Protein AF-A0A5B6UBL6-F1 (afdb_monomer_lite)

Organism: NCBI:txid47621

Structure (mmCIF, N/CA/C/O backbone):
data_AF-A0A5B6UBL6-F1
#
_entry.id   AF-A0A5B6UBL6-F1
#
loop_
_atom_site.group_PDB
_atom_site.id
_atom_site.type_symbol
_atom_site.label_atom_id
_atom_site.label_alt_id
_atom_site.label_comp_id
_atom_site.label_asym_id
_atom_site.label_entity_id
_atom_site.label_seq_id
_atom_site.pdbx_PDB_ins_code
_atom_site.Cartn_x
_atom_site.Cartn_y
_atom_site.Cartn_z
_atom_site.occupancy
_atom_site.B_iso_or_equiv
_atom_site.auth_seq_id
_atom_site.auth_comp_id
_atom_site.auth_asym_id
_atom_site.auth_atom_id
_atom_site.pdbx_PDB_model_num
ATOM 1 N N . MET A 1 1 ? 12.936 1.528 -22.543 1.00 47.59 1 MET A N 1
ATOM 2 C CA . MET A 1 1 ? 14.264 1.727 -21.915 1.00 47.59 1 MET A CA 1
ATOM 3 C C . MET A 1 1 ? 14.901 0.364 -21.717 1.00 47.59 1 MET A C 1
ATOM 5 O O . MET A 1 1 ? 14.266 -0.501 -21.127 1.00 47.59 1 MET A O 1
ATOM 9 N N . THR A 1 2 ? 16.081 0.132 -22.286 1.00 49.78 2 THR A N 1
ATOM 10 C CA . THR A 1 2 ? 16.778 -1.163 -22.231 1.00 49.78 2 THR A CA 1
ATOM 11 C C . THR A 1 2 ? 17.436 -1.377 -20.861 1.00 49.78 2 THR A C 1
ATOM 13 O O . THR A 1 2 ? 17.669 -0.434 -20.105 1.00 49.78 2 THR A O 1
ATOM 16 N N . SER A 1 3 ? 17.752 -2.627 -20.512 1.00 62.19 3 SER A N 1
ATOM 17 C CA . SER A 1 3 ? 18.414 -2.990 -19.244 1.00 62.19 3 SER A CA 1
ATOM 18 C C . SER A 1 3 ? 19.810 -2.366 -19.069 1.00 62.19 3 SER A C 1
ATOM 20 O O . SER A 1 3 ? 20.311 -2.288 -17.950 1.00 62.19 3 SER A O 1
ATOM 22 N N . ALA A 1 4 ? 20.426 -1.888 -20.155 1.00 63.72 4 ALA A N 1
ATOM 23 C CA . ALA A 1 4 ? 21.747 -1.265 -20.155 1.00 63.72 4 ALA A CA 1
ATOM 24 C C . ALA A 1 4 ? 21.755 0.140 -19.528 1.00 63.72 4 ALA A C 1
ATOM 26 O O . ALA A 1 4 ? 22.677 0.469 -18.787 1.00 63.72 4 ALA A O 1
ATOM 27 N N . SER A 1 5 ? 20.709 0.944 -19.751 1.00 67.81 5 SER A N 1
ATOM 28 C CA . SER A 1 5 ? 20.644 2.329 -19.253 1.00 67.81 5 SER A CA 1
ATOM 29 C C . SER A 1 5 ? 20.582 2.435 -17.724 1.00 67.81 5 SER A C 1
ATOM 31 O O . SER A 1 5 ? 21.079 3.403 -17.162 1.00 67.81 5 SER A O 1
ATOM 33 N N . TRP A 1 6 ? 20.047 1.423 -17.031 1.00 74.44 6 TRP A N 1
ATOM 34 C CA . TRP A 1 6 ? 19.957 1.415 -15.564 1.00 74.44 6 TRP A CA 1
ATOM 35 C C . TRP A 1 6 ? 21.311 1.247 -14.871 1.00 74.44 6 TRP A C 1
ATOM 37 O O . TRP A 1 6 ? 21.473 1.681 -13.737 1.00 74.44 6 TRP A O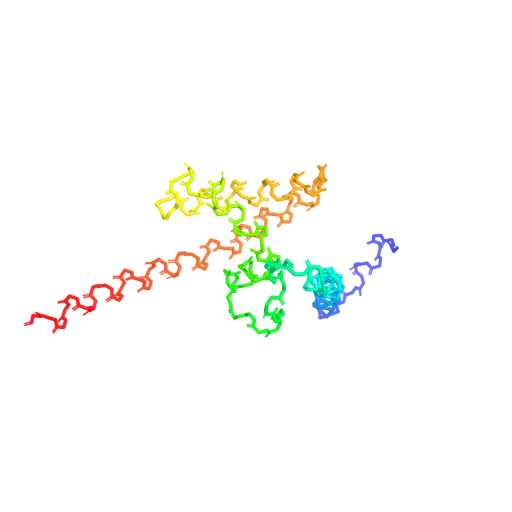 1
ATOM 47 N N . LYS A 1 7 ? 22.291 0.637 -15.550 1.00 77.69 7 LYS A N 1
ATOM 48 C CA . LYS A 1 7 ? 23.631 0.391 -14.994 1.00 77.69 7 LYS A CA 1
ATOM 49 C C . LYS A 1 7 ? 24.529 1.632 -15.004 1.00 77.69 7 LYS A C 1
ATOM 51 O O . LYS A 1 7 ? 25.567 1.616 -14.357 1.00 77.69 7 LYS A O 1
ATOM 56 N N . MET A 1 8 ? 24.148 2.673 -15.746 1.00 84.38 8 MET A N 1
ATOM 57 C CA . MET A 1 8 ? 24.911 3.923 -15.870 1.00 84.38 8 MET A CA 1
ATOM 58 C C . MET A 1 8 ? 24.423 5.023 -14.919 1.00 84.38 8 MET A C 1
ATOM 60 O O . MET A 1 8 ? 25.048 6.076 -14.844 1.00 84.38 8 MET A O 1
ATOM 64 N N . LEU A 1 9 ? 23.307 4.802 -14.221 1.00 88.00 9 LEU A N 1
ATOM 65 C CA . LEU A 1 9 ? 22.725 5.781 -13.307 1.00 88.00 9 LEU A CA 1
ATOM 66 C C . LEU A 1 9 ? 23.469 5.779 -11.971 1.00 88.00 9 LEU A C 1
ATOM 68 O O . LEU A 1 9 ? 23.779 4.716 -11.427 1.00 88.00 9 LEU A O 1
ATOM 72 N N . SER A 1 10 ? 23.712 6.968 -11.417 1.00 91.38 10 SER A N 1
ATOM 73 C CA . SER A 1 10 ? 24.236 7.078 -10.058 1.00 91.38 10 SER A CA 1
ATOM 74 C C . SER A 1 10 ? 23.163 6.665 -9.036 1.00 91.38 10 SER A C 1
ATOM 76 O O . SER A 1 10 ? 21.962 6.754 -9.318 1.00 91.38 10 SER A O 1
ATOM 78 N N . PRO A 1 11 ? 23.548 6.253 -7.813 1.00 91.56 11 PRO A N 1
ATOM 79 C CA . PRO A 1 11 ? 22.578 5.960 -6.757 1.00 91.56 11 PRO A CA 1
ATOM 80 C C . PRO A 1 11 ? 21.611 7.120 -6.463 1.00 91.56 11 PRO A C 1
ATOM 82 O O . PRO A 1 11 ? 20.443 6.881 -6.156 1.00 91.56 11 PRO A O 1
ATOM 85 N N . MET A 1 12 ? 22.067 8.373 -6.596 1.00 92.50 12 MET A N 1
ATOM 86 C CA . MET A 1 12 ? 21.214 9.557 -6.430 1.00 92.50 12 MET A CA 1
ATOM 87 C C . MET A 1 12 ? 20.178 9.682 -7.547 1.00 92.50 12 MET A C 1
ATOM 89 O O . MET A 1 12 ? 19.018 9.967 -7.258 1.00 92.50 12 MET A O 1
ATOM 93 N N . ASP A 1 13 ? 20.552 9.406 -8.798 1.00 92.25 13 ASP A N 1
ATOM 94 C CA . ASP A 1 13 ? 19.608 9.450 -9.921 1.00 92.25 13 ASP A CA 1
ATOM 95 C C . ASP A 1 13 ? 18.497 8.416 -9.738 1.00 92.25 13 ASP A C 1
ATOM 97 O O . ASP A 1 13 ? 17.318 8.715 -9.923 1.00 92.25 13 ASP A O 1
ATOM 101 N N . ILE A 1 14 ? 18.860 7.205 -9.304 1.00 90.69 14 ILE A N 1
ATOM 102 C CA . ILE A 1 14 ? 17.901 6.130 -9.020 1.00 90.69 14 ILE A CA 1
ATOM 103 C C . ILE A 1 14 ? 16.929 6.558 -7.914 1.00 90.69 14 ILE A C 1
ATOM 105 O O . ILE A 1 14 ? 15.721 6.344 -8.043 1.00 90.69 14 ILE A O 1
ATOM 109 N N . PHE A 1 15 ? 17.432 7.195 -6.854 1.00 91.88 15 PHE A N 1
ATOM 110 C CA . PHE A 1 15 ? 16.597 7.715 -5.773 1.00 91.88 15 PHE A CA 1
ATOM 111 C C . PHE A 1 15 ? 15.624 8.795 -6.265 1.00 91.88 15 PHE A C 1
ATOM 113 O O . PHE A 1 15 ? 14.426 8.700 -6.001 1.00 91.88 15 PHE A O 1
ATOM 120 N N . ILE A 1 16 ? 16.113 9.786 -7.017 1.00 94.06 16 ILE A N 1
ATOM 121 C CA . ILE A 1 16 ? 15.293 10.884 -7.550 1.00 94.06 16 ILE A CA 1
ATOM 122 C C . ILE A 1 16 ? 14.212 10.342 -8.489 1.00 94.06 16 ILE A C 1
ATOM 124 O O . ILE A 1 16 ? 13.050 10.732 -8.379 1.00 94.06 16 ILE A O 1
ATOM 128 N N . ILE A 1 17 ? 14.565 9.406 -9.374 1.00 93.12 17 ILE A N 1
ATOM 129 C CA . ILE A 1 17 ? 13.613 8.765 -10.285 1.00 93.12 17 ILE A CA 1
ATOM 130 C C . ILE A 1 17 ? 12.563 7.986 -9.489 1.00 93.12 17 ILE A C 1
ATOM 132 O O . ILE A 1 17 ? 11.370 8.161 -9.728 1.00 93.12 17 ILE A O 1
ATOM 136 N N . GLY A 1 18 ? 12.976 7.163 -8.521 1.00 92.00 18 GLY A N 1
ATOM 137 C CA . GLY A 1 18 ? 12.052 6.394 -7.684 1.00 92.00 18 GLY A CA 1
ATOM 138 C C . GLY A 1 18 ? 11.084 7.291 -6.908 1.00 92.00 18 GLY A C 1
ATOM 139 O O . GLY A 1 18 ? 9.873 7.055 -6.905 1.00 92.00 18 GLY A O 1
ATOM 140 N N . TYR A 1 19 ? 11.599 8.372 -6.322 1.00 93.38 19 TYR A N 1
ATOM 141 C CA . TYR A 1 19 ? 10.797 9.377 -5.632 1.00 93.38 19 TYR A CA 1
ATOM 142 C C . TYR A 1 19 ? 9.837 10.116 -6.582 1.00 93.38 19 TYR A C 1
ATOM 144 O O . TYR A 1 19 ? 8.668 10.338 -6.258 1.00 93.38 19 TYR A O 1
ATOM 152 N N . GLY A 1 20 ? 10.285 10.454 -7.791 1.00 95.69 20 GLY A N 1
ATOM 153 C CA . GLY A 1 20 ? 9.435 11.047 -8.821 1.00 95.69 20 GLY A CA 1
ATOM 154 C C . GLY A 1 20 ? 8.298 10.113 -9.241 1.00 95.69 20 GLY A C 1
ATOM 155 O O . GLY A 1 20 ? 7.145 10.540 -9.317 1.00 95.69 20 GLY A O 1
ATOM 156 N N . VAL A 1 21 ? 8.593 8.824 -9.438 1.00 94.88 21 VAL A N 1
ATOM 157 C CA . VAL A 1 21 ? 7.599 7.811 -9.818 1.00 94.88 21 VAL A CA 1
ATOM 158 C C . VAL A 1 21 ? 6.518 7.667 -8.749 1.00 94.88 21 VAL A C 1
ATOM 160 O O . VAL A 1 21 ? 5.337 7.681 -9.097 1.00 94.88 21 VAL A O 1
ATOM 163 N N . ILE A 1 22 ? 6.871 7.592 -7.459 1.00 93.38 22 ILE A N 1
ATOM 164 C CA . ILE A 1 22 ? 5.857 7.445 -6.402 1.00 93.38 22 ILE A CA 1
ATOM 165 C C . ILE A 1 22 ? 4.956 8.685 -6.289 1.00 93.38 22 ILE A C 1
ATOM 167 O O . ILE A 1 22 ? 3.740 8.544 -6.153 1.00 93.38 22 ILE A O 1
ATOM 171 N N . ASN A 1 23 ? 5.514 9.895 -6.426 1.00 94.94 23 ASN A N 1
ATOM 172 C CA . ASN A 1 23 ? 4.736 11.139 -6.418 1.00 94.94 23 ASN A CA 1
ATOM 173 C C . ASN A 1 23 ? 3.815 11.236 -7.641 1.00 94.94 23 ASN A C 1
ATOM 175 O O . ASN A 1 23 ? 2.647 11.608 -7.514 1.00 94.94 23 ASN A O 1
ATOM 179 N N . PHE A 1 24 ? 4.311 10.853 -8.818 1.00 95.94 24 PHE A N 1
ATOM 180 C CA . PHE A 1 24 ? 3.511 10.818 -10.037 1.00 95.94 24 PHE A CA 1
ATOM 181 C C . PHE A 1 24 ? 2.360 9.808 -9.934 1.00 95.94 24 PHE A C 1
ATOM 183 O O . PHE A 1 24 ? 1.218 10.133 -10.262 1.00 95.94 24 PHE A O 1
ATOM 190 N N . MET A 1 25 ? 2.634 8.601 -9.429 1.00 95.12 25 MET A N 1
ATOM 191 C CA . MET A 1 25 ? 1.607 7.584 -9.185 1.00 95.12 25 MET A CA 1
ATOM 192 C C . MET A 1 25 ? 0.554 8.076 -8.193 1.00 95.12 25 MET A C 1
ATOM 194 O O . MET A 1 25 ? -0.641 7.920 -8.447 1.00 95.12 25 MET A O 1
ATOM 198 N N . TRP A 1 26 ? 0.983 8.709 -7.097 1.00 95.12 26 TRP A N 1
ATOM 199 C CA . TRP A 1 26 ? 0.077 9.295 -6.114 1.00 95.12 26 TRP A CA 1
ATOM 200 C C . TRP A 1 26 ? -0.843 10.333 -6.758 1.00 95.12 26 TRP A C 1
ATOM 202 O O . TRP A 1 26 ? -2.060 10.226 -6.623 1.00 95.12 26 TRP A O 1
ATOM 212 N N . LEU A 1 27 ? -0.285 11.289 -7.509 1.00 95.62 27 LEU A N 1
ATOM 213 C CA . LEU A 1 27 ? -1.055 12.353 -8.153 1.00 95.62 27 LEU A CA 1
ATOM 214 C C . LEU A 1 27 ? -2.054 11.788 -9.167 1.00 95.62 27 LEU A C 1
ATOM 216 O O . LEU A 1 27 ? -3.221 12.183 -9.175 1.00 95.62 27 LEU A O 1
ATOM 220 N N . LYS A 1 28 ? -1.617 10.824 -9.986 1.00 95.56 28 LYS A N 1
ATOM 221 C CA . LYS A 1 28 ? -2.477 10.131 -10.950 1.00 95.56 28 LYS A CA 1
ATOM 222 C C . LYS A 1 28 ? -3.689 9.516 -10.253 1.00 95.56 28 LYS A C 1
ATOM 224 O O . LYS A 1 28 ? -4.821 9.766 -10.659 1.00 95.56 28 LYS A O 1
ATOM 229 N N . PHE A 1 29 ? -3.470 8.732 -9.199 1.00 95.06 29 PHE A N 1
ATOM 230 C CA . PHE A 1 29 ? -4.568 8.097 -8.474 1.00 95.06 29 PHE A CA 1
ATOM 231 C C . PHE A 1 29 ? -5.430 9.112 -7.729 1.00 95.06 29 PHE A C 1
ATOM 233 O O . PHE A 1 29 ? -6.650 9.018 -7.784 1.00 95.06 29 PHE A O 1
ATOM 240 N N . PHE A 1 30 ? -4.826 10.103 -7.080 1.00 95.19 30 PHE A N 1
ATOM 241 C CA . PHE A 1 30 ? -5.539 11.164 -6.377 1.00 95.19 30 PHE A CA 1
ATOM 242 C C . PHE A 1 30 ? -6.550 11.874 -7.282 1.00 95.19 30 PHE A C 1
ATOM 244 O O . PHE A 1 30 ? -7.713 12.017 -6.908 1.00 95.19 30 PHE A O 1
ATOM 251 N N . LEU A 1 31 ? -6.136 12.264 -8.492 1.00 95.81 31 LEU A N 1
ATOM 252 C CA . LEU A 1 31 ? -7.018 12.926 -9.453 1.00 95.81 31 LEU A CA 1
ATOM 253 C C . LEU A 1 31 ? -8.160 12.010 -9.899 1.00 95.81 31 LEU A C 1
ATOM 255 O O . LEU A 1 31 ? -9.320 12.416 -9.854 1.00 95.81 31 LEU A O 1
ATOM 259 N N . ILE A 1 32 ? -7.842 10.766 -10.270 1.00 95.94 32 ILE A N 1
ATOM 260 C CA . ILE A 1 32 ? -8.837 9.780 -10.710 1.00 95.94 32 ILE A CA 1
ATOM 261 C C . ILE A 1 32 ? -9.877 9.536 -9.607 1.00 95.94 32 ILE A C 1
ATOM 263 O O . ILE A 1 32 ? -11.080 9.618 -9.853 1.00 95.94 32 ILE A O 1
ATOM 267 N N . TRP A 1 33 ? -9.436 9.279 -8.375 1.00 95.06 33 TRP A N 1
ATOM 268 C CA . TRP A 1 33 ? -10.341 8.971 -7.270 1.00 95.06 33 TRP A CA 1
ATOM 269 C C . TRP A 1 33 ? -11.208 10.158 -6.863 1.00 95.06 33 TRP A C 1
ATOM 271 O O . TRP A 1 33 ? -12.398 9.973 -6.613 1.00 95.06 33 TRP A O 1
ATOM 281 N N . ARG A 1 34 ? -10.654 11.376 -6.826 1.00 95.12 34 ARG A N 1
ATOM 282 C CA . ARG A 1 34 ? -11.438 12.571 -6.480 1.00 95.12 34 ARG A CA 1
ATOM 283 C C . ARG A 1 34 ? -12.434 12.942 -7.565 1.00 95.12 34 ARG A C 1
ATOM 285 O O . ARG A 1 34 ? -13.522 13.395 -7.226 1.00 95.12 34 ARG A O 1
ATOM 292 N N . PHE A 1 35 ? -12.110 12.690 -8.831 1.00 96.25 35 PHE A N 1
ATOM 293 C CA . PHE A 1 35 ? -13.062 12.845 -9.926 1.00 96.25 35 PHE A CA 1
ATOM 294 C C . PHE A 1 35 ? -14.285 11.935 -9.734 1.00 96.25 35 PHE A C 1
ATOM 296 O O . PHE A 1 35 ? -15.414 12.418 -9.688 1.00 96.25 35 PHE A O 1
ATOM 303 N N . PHE A 1 36 ? -14.081 10.634 -9.510 1.00 95.62 36 PHE A N 1
ATOM 304 C CA . PHE A 1 36 ? -15.201 9.715 -9.278 1.00 95.62 36 PHE A CA 1
ATOM 305 C C . PHE A 1 36 ? -15.940 9.984 -7.965 1.00 95.62 36 PHE A C 1
ATOM 307 O O . PHE A 1 36 ? -17.166 9.881 -7.915 1.00 95.62 36 PHE A O 1
ATOM 314 N N . ARG A 1 37 ? -15.224 10.389 -6.910 1.00 95.12 37 ARG A N 1
ATOM 315 C CA . ARG A 1 37 ? -15.844 10.847 -5.663 1.00 95.12 37 ARG A CA 1
ATOM 316 C C . ARG A 1 37 ? -16.761 12.040 -5.919 1.00 95.12 37 ARG A C 1
ATOM 318 O O . ARG A 1 37 ? -17.871 12.057 -5.404 1.00 95.12 37 ARG A O 1
ATOM 325 N N . PHE A 1 38 ? -16.319 13.018 -6.703 1.00 96.38 38 PHE A N 1
ATOM 326 C CA . PHE A 1 38 ? -17.126 14.182 -7.052 1.00 96.38 38 PHE A CA 1
ATOM 327 C C . PHE A 1 38 ? -18.418 13.774 -7.774 1.00 96.38 38 PHE A C 1
ATOM 329 O O . PHE A 1 38 ? -19.496 14.192 -7.359 1.00 96.38 38 PHE A O 1
ATOM 336 N N . CYS A 1 39 ? -18.339 12.876 -8.761 1.00 97.00 39 CYS A N 1
ATOM 337 C CA . CYS A 1 39 ? -19.529 12.319 -9.415 1.00 97.00 39 CYS A CA 1
ATOM 338 C C . CYS A 1 39 ? -20.467 11.601 -8.426 1.00 97.00 39 CYS A C 1
ATOM 340 O O . CYS A 1 39 ? -21.680 11.783 -8.488 1.00 97.00 39 CYS A O 1
ATOM 342 N N . SER A 1 40 ? -19.917 10.827 -7.484 1.00 97.06 40 SER A N 1
ATOM 343 C CA . SER A 1 40 ? -20.689 10.153 -6.428 1.00 97.06 40 SER A CA 1
ATOM 344 C C . SER A 1 40 ? -21.427 11.149 -5.530 1.00 97.06 40 SER A C 1
ATOM 346 O O . SER A 1 40 ? -22.595 10.943 -5.213 1.00 97.06 40 SER A O 1
ATOM 348 N N . LEU A 1 41 ? -20.768 12.249 -5.155 1.00 96.62 41 LEU A N 1
ATOM 349 C CA . LEU A 1 41 ? -21.365 13.294 -4.322 1.00 96.62 41 LEU A CA 1
ATOM 350 C C . LEU A 1 41 ? -22.478 14.051 -5.056 1.00 96.62 41 LEU A C 1
ATOM 352 O O . LEU A 1 41 ? -23.492 14.358 -4.438 1.00 96.62 41 LEU A O 1
ATOM 356 N N . ILE A 1 42 ? -22.342 14.291 -6.368 1.00 97.44 42 ILE A N 1
ATOM 357 C CA . ILE A 1 42 ? -23.433 14.841 -7.195 1.00 97.44 42 ILE A CA 1
ATOM 358 C C . ILE A 1 42 ? -24.655 13.915 -7.170 1.00 97.44 42 ILE A C 1
ATOM 360 O O . ILE A 1 42 ? -25.786 14.386 -7.101 1.00 97.44 42 ILE A O 1
ATOM 364 N N . ALA A 1 43 ? -24.435 12.600 -7.183 1.00 96.94 43 ALA A N 1
ATOM 365 C CA . ALA A 1 43 ? -25.496 11.602 -7.080 1.00 96.94 43 ALA A CA 1
ATOM 366 C C . ALA A 1 43 ? -26.051 11.422 -5.648 1.00 96.94 43 ALA A C 1
ATOM 368 O O . ALA A 1 43 ? -26.889 10.550 -5.430 1.00 96.94 43 ALA A O 1
ATOM 369 N N . GLY A 1 44 ? -25.585 12.203 -4.664 1.00 96.56 44 GLY A N 1
ATOM 370 C CA . GLY A 1 44 ? -26.006 12.098 -3.262 1.00 96.56 44 GLY A CA 1
ATOM 371 C C . GLY A 1 44 ? -25.421 10.897 -2.508 1.00 96.56 44 GLY A C 1
ATOM 372 O O . GLY A 1 44 ? -25.888 10.573 -1.420 1.00 96.56 44 GLY A O 1
ATOM 373 N N . ILE A 1 45 ? -24.408 10.225 -3.065 1.00 96.50 45 ILE A N 1
ATOM 374 C CA . ILE A 1 45 ? -23.757 9.059 -2.458 1.00 96.50 45 ILE A CA 1
ATOM 375 C C . ILE A 1 45 ? -22.413 9.482 -1.863 1.00 96.50 45 ILE A C 1
ATOM 377 O O . ILE A 1 45 ? -21.485 9.881 -2.574 1.00 96.50 45 ILE A O 1
ATOM 381 N N . GLU A 1 46 ? -22.262 9.322 -0.550 1.00 94.00 46 GLU A N 1
ATOM 382 C CA . GLU A 1 46 ? -21.002 9.581 0.145 1.00 94.00 46 GLU A CA 1
ATOM 383 C C . GLU A 1 46 ? -20.031 8.399 0.016 1.00 94.00 46 GLU A C 1
ATOM 385 O O . GLU A 1 46 ? -19.921 7.534 0.886 1.00 94.00 46 GLU A O 1
ATOM 390 N N . ALA A 1 47 ? -19.277 8.365 -1.083 1.00 92.44 47 ALA A N 1
ATOM 391 C CA . ALA A 1 47 ? -18.152 7.443 -1.213 1.00 92.44 47 ALA A CA 1
ATOM 392 C C . ALA A 1 47 ? -17.063 7.756 -0.158 1.00 92.44 47 ALA A C 1
ATOM 394 O O . ALA A 1 47 ? -16.974 8.889 0.313 1.00 92.44 47 ALA A O 1
ATOM 395 N N . PRO A 1 48 ? -16.191 6.809 0.228 1.00 91.88 48 PRO A N 1
ATOM 396 C CA . PRO A 1 48 ? -14.996 7.083 1.035 1.00 91.88 48 PRO A CA 1
ATOM 397 C C . PRO A 1 48 ? -13.865 7.732 0.211 1.00 91.88 48 PRO A C 1
ATOM 399 O O . PRO A 1 48 ? -13.734 7.4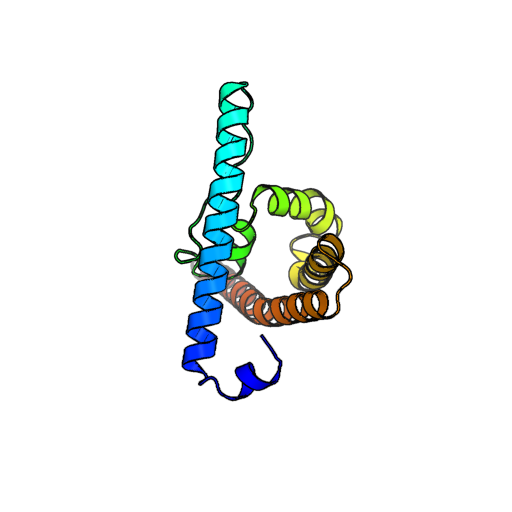86 -0.983 1.00 91.88 48 PRO A O 1
ATOM 402 N N . GLU A 1 49 ? -13.042 8.582 0.838 1.00 91.44 49 GLU A N 1
ATOM 403 C CA . GLU A 1 49 ? -11.875 9.209 0.188 1.00 91.44 49 GLU A CA 1
ATOM 404 C C . GLU A 1 49 ? -10.706 8.220 0.153 1.00 91.44 49 GLU A C 1
ATOM 406 O O . GLU A 1 49 ? -10.406 7.586 1.167 1.00 91.44 49 GLU A O 1
ATOM 411 N N . ASN A 1 50 ? -10.060 8.080 -1.006 1.00 93.00 50 ASN A N 1
ATOM 412 C CA . ASN A 1 50 ? -9.048 7.048 -1.236 1.00 93.00 50 ASN A CA 1
ATOM 413 C C . ASN A 1 50 ? -7.621 7.526 -1.015 1.00 93.00 50 ASN A C 1
ATOM 415 O O . ASN A 1 50 ? -6.789 6.702 -0.648 1.00 93.00 50 ASN A O 1
ATOM 419 N N . MET A 1 51 ? -7.344 8.815 -1.214 1.00 93.00 51 MET A N 1
ATOM 420 C CA . MET A 1 51 ? -6.010 9.393 -1.030 1.00 93.00 51 MET A CA 1
ATOM 421 C C . MET A 1 51 ? -6.072 10.577 -0.048 1.00 93.00 51 MET A C 1
ATOM 423 O O . MET A 1 51 ? -5.866 11.723 -0.447 1.00 93.00 51 MET A O 1
ATOM 427 N N . PRO A 1 52 ? -6.383 10.335 1.244 1.00 91.81 52 PRO A N 1
ATOM 428 C CA . PRO A 1 52 ? -6.573 11.393 2.237 1.00 91.81 52 PRO A CA 1
ATOM 429 C C . PRO A 1 52 ? -5.278 12.090 2.676 1.00 91.81 52 PRO A C 1
ATOM 431 O O . PRO A 1 52 ? -5.343 13.194 3.211 1.00 91.81 52 PRO A O 1
ATOM 434 N N . LYS A 1 53 ? -4.106 11.465 2.497 1.00 90.94 53 LYS A N 1
ATOM 435 C CA . LYS A 1 53 ? -2.806 12.059 2.840 1.00 90.94 53 LYS A CA 1
ATOM 436 C C . LYS A 1 53 ? -1.919 12.166 1.606 1.00 90.94 53 LYS A C 1
ATOM 438 O O . LYS A 1 53 ? -1.956 11.313 0.719 1.00 90.94 53 LYS A O 1
ATOM 443 N N . CYS A 1 54 ? -1.097 13.211 1.583 1.00 90.62 54 CYS A N 1
ATOM 444 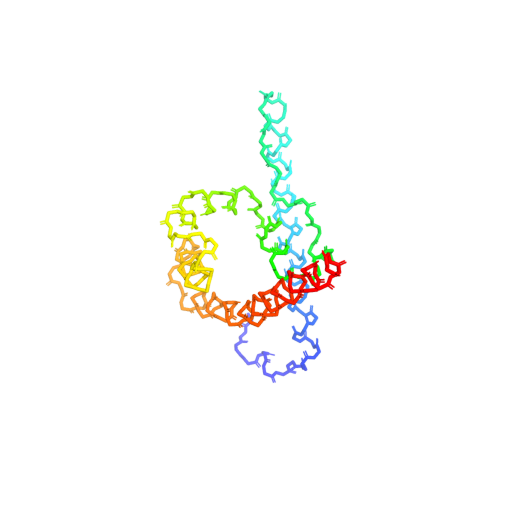C CA . CYS A 1 54 ? 0.005 13.324 0.637 1.00 90.62 54 CYS A CA 1
ATOM 445 C C . CYS A 1 54 ? 1.087 12.292 0.976 1.00 90.62 54 CYS A C 1
ATOM 447 O O . CYS A 1 54 ? 1.383 12.081 2.156 1.00 90.62 54 CYS A O 1
ATOM 449 N N . VAL A 1 55 ? 1.707 11.695 -0.047 1.00 89.81 55 VAL A N 1
ATOM 450 C CA . VAL A 1 55 ? 2.815 10.738 0.126 1.00 89.81 55 VAL A CA 1
ATOM 451 C C . VAL A 1 55 ? 3.962 11.329 0.952 1.00 89.81 55 VAL A C 1
ATOM 453 O O . VAL A 1 55 ? 4.512 10.653 1.813 1.00 89.81 55 VAL A O 1
ATOM 456 N N . ASN A 1 56 ? 4.232 12.627 0.788 1.00 89.81 56 ASN A N 1
ATOM 457 C CA . ASN A 1 56 ? 5.295 13.342 1.504 1.00 89.81 56 ASN A CA 1
ATOM 458 C C . ASN A 1 56 ? 4.937 13.694 2.955 1.00 89.81 56 ASN A C 1
ATOM 460 O O . ASN A 1 56 ? 5.797 14.128 3.710 1.00 89.81 56 ASN A O 1
ATOM 464 N N . ASN A 1 57 ? 3.675 13.505 3.349 1.00 91.56 57 ASN A N 1
ATOM 465 C CA . ASN A 1 57 ? 3.186 13.733 4.709 1.00 91.56 57 ASN A CA 1
ATOM 466 C C . ASN A 1 57 ? 2.958 12.410 5.470 1.00 91.56 57 ASN A C 1
ATOM 468 O O . ASN A 1 57 ? 2.138 12.330 6.388 1.00 91.56 57 ASN A O 1
ATOM 472 N N . CYS A 1 58 ? 3.625 11.337 5.040 1.00 88.31 58 CYS A N 1
ATOM 473 C CA . CYS A 1 58 ? 3.614 10.039 5.704 1.00 88.31 58 CYS A CA 1
ATOM 474 C C . CYS A 1 58 ? 4.980 9.808 6.361 1.00 88.31 58 CYS A C 1
ATOM 476 O O . CYS A 1 58 ? 5.982 9.677 5.666 1.00 88.31 58 CYS A O 1
ATOM 478 N N . HIS A 1 59 ? 5.017 9.774 7.695 1.00 87.31 59 HIS A N 1
ATOM 479 C CA . HIS A 1 59 ? 6.260 9.630 8.470 1.00 87.31 59 HIS A CA 1
ATOM 480 C C . HIS A 1 59 ? 6.604 8.176 8.820 1.00 87.31 59 HIS A C 1
ATOM 482 O O . HIS A 1 59 ? 7.710 7.891 9.266 1.00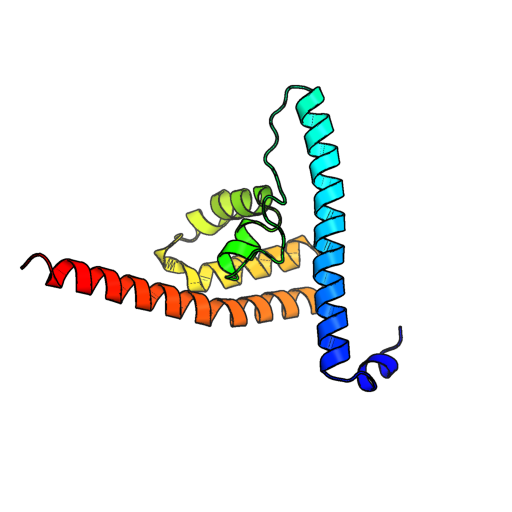 87.31 59 HIS A O 1
ATOM 488 N N . ASP A 1 60 ? 5.656 7.265 8.624 1.00 90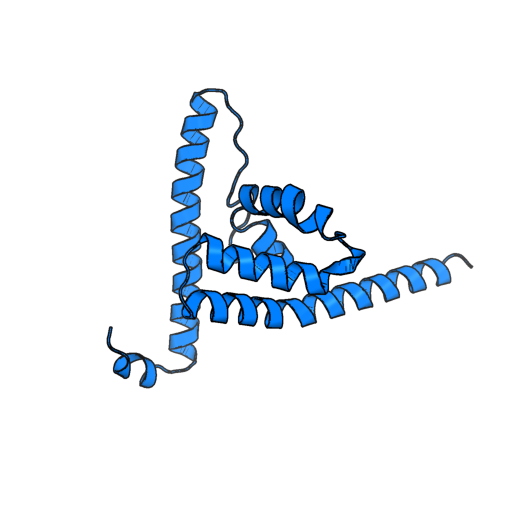.62 60 ASP A N 1
ATOM 489 C CA . ASP A 1 60 ? 5.761 5.844 8.924 1.00 90.62 60 ASP A CA 1
ATOM 490 C C . ASP A 1 60 ? 5.073 5.032 7.820 1.00 90.62 60 ASP A C 1
ATOM 492 O O . ASP A 1 60 ? 4.128 5.510 7.173 1.00 90.62 60 ASP A O 1
ATOM 496 N N . LEU A 1 61 ? 5.548 3.806 7.581 1.00 89.94 61 LEU A N 1
ATOM 497 C CA . LEU A 1 61 ? 5.040 2.982 6.492 1.00 89.94 61 LEU A CA 1
ATOM 498 C C . LEU A 1 61 ? 3.587 2.580 6.758 1.00 89.94 61 LEU A C 1
ATOM 500 O O . LEU A 1 61 ? 2.773 2.542 5.836 1.00 89.94 61 LEU A O 1
ATOM 504 N N . GLU A 1 62 ? 3.214 2.328 8.013 1.00 89.75 62 GLU A N 1
ATOM 505 C CA . GLU A 1 62 ? 1.832 1.999 8.365 1.00 89.75 62 GLU A CA 1
ATOM 506 C C . GLU A 1 62 ? 0.853 3.124 7.982 1.00 89.75 62 GLU A C 1
ATOM 508 O O . GLU A 1 62 ? -0.177 2.858 7.358 1.00 89.75 62 GLU A O 1
ATOM 513 N N . SER A 1 63 ? 1.169 4.383 8.306 1.00 90.56 63 SER A N 1
ATOM 514 C CA . SER A 1 63 ? 0.378 5.551 7.890 1.00 90.56 63 SER A CA 1
ATOM 515 C C . SER A 1 63 ? 0.336 5.709 6.367 1.00 90.56 63 SER A C 1
ATOM 517 O O . SER A 1 63 ? -0.728 6.022 5.819 1.00 90.56 63 SER A O 1
ATOM 519 N N . PHE A 1 64 ? 1.448 5.436 5.673 1.00 93.25 64 PHE A N 1
ATOM 520 C CA . PHE A 1 64 ? 1.478 5.417 4.210 1.00 93.25 64 PHE A CA 1
ATOM 521 C C . PHE A 1 64 ? 0.469 4.405 3.652 1.00 93.25 64 PHE A C 1
ATOM 523 O O . PHE A 1 64 ? -0.449 4.804 2.949 1.00 93.25 64 PHE A O 1
ATOM 530 N N . TRP A 1 65 ? 0.526 3.128 4.037 1.00 92.81 65 TRP A N 1
ATOM 531 C CA . TRP A 1 65 ? -0.379 2.100 3.492 1.00 92.81 65 TRP A CA 1
ATOM 532 C C . TRP A 1 65 ? -1.837 2.227 3.944 1.00 92.81 65 TRP A C 1
ATOM 534 O O . TRP A 1 65 ? -2.743 1.793 3.236 1.00 92.81 65 TRP A O 1
ATOM 544 N N . LYS A 1 66 ? -2.094 2.834 5.108 1.00 91.81 66 LYS A N 1
ATOM 545 C CA . LYS A 1 66 ? -3.460 3.168 5.549 1.00 91.81 66 LYS A CA 1
ATOM 546 C C . LYS A 1 66 ? -4.084 4.292 4.725 1.00 91.81 66 LYS A C 1
ATOM 548 O O . LYS A 1 66 ? -5.305 4.338 4.583 1.00 91.81 66 LYS A O 1
ATOM 553 N N . SER A 1 67 ? -3.263 5.216 4.229 1.00 93.00 67 SER A N 1
ATOM 554 C CA . SER A 1 67 ? -3.716 6.355 3.426 1.00 93.00 67 SER A CA 1
ATOM 555 C C . SER A 1 67 ? -3.621 6.105 1.922 1.00 93.00 67 SER A C 1
ATOM 557 O O . SER A 1 67 ? -4.385 6.692 1.166 1.00 93.00 67 SER A O 1
ATOM 559 N N . TRP A 1 68 ? -2.751 5.203 1.479 1.00 91.62 68 TRP A N 1
ATOM 560 C CA . TRP A 1 68 ? -2.651 4.775 0.094 1.00 91.62 68 TRP A CA 1
ATOM 561 C C . TRP A 1 68 ? -3.821 3.844 -0.236 1.00 91.62 68 TRP A C 1
ATOM 563 O O . TRP A 1 68 ? -3.834 2.678 0.147 1.00 91.62 68 TRP A O 1
ATOM 573 N N . HIS A 1 69 ? -4.833 4.370 -0.931 1.00 94.00 69 HIS A N 1
ATOM 574 C CA . HIS A 1 69 ? -6.056 3.642 -1.283 1.00 94.00 69 HIS A CA 1
ATOM 575 C C . HIS A 1 69 ? -6.891 3.209 -0.058 1.00 94.00 69 HIS A C 1
ATOM 577 O O . HIS A 1 69 ? -7.244 2.040 0.124 1.00 94.00 69 HIS A O 1
ATOM 583 N N . ALA A 1 70 ? -7.268 4.179 0.775 1.00 94.25 70 ALA A N 1
ATOM 584 C CA . ALA A 1 70 ? -7.886 3.947 2.082 1.00 94.25 70 ALA A CA 1
ATOM 585 C C . ALA A 1 70 ? -9.149 3.055 2.069 1.00 94.25 70 ALA A C 1
ATOM 587 O O . ALA A 1 70 ? -9.348 2.277 3.003 1.00 94.25 70 ALA A O 1
ATOM 588 N N . SER A 1 71 ? -10.009 3.110 1.040 1.00 93.81 71 SER A N 1
ATOM 589 C CA . SER A 1 71 ? -11.181 2.212 0.970 1.00 93.81 71 SER A CA 1
ATOM 590 C C . SER A 1 71 ? -10.797 0.737 0.808 1.00 93.81 71 SER A C 1
ATOM 592 O O . SER A 1 71 ? -11.393 -0.128 1.448 1.00 93.81 71 SER A O 1
ATOM 594 N N . PHE A 1 72 ? -9.760 0.454 0.020 1.00 94.62 72 PHE A N 1
ATOM 595 C CA . PHE A 1 72 ? -9.246 -0.894 -0.196 1.00 94.62 72 PHE A CA 1
ATOM 596 C C . PHE A 1 72 ? -8.526 -1.398 1.050 1.00 94.62 72 PHE A C 1
ATOM 598 O O . PHE A 1 72 ? -8.747 -2.532 1.468 1.00 94.62 72 PHE A O 1
ATOM 605 N N . ASN A 1 73 ? -7.770 -0.528 1.729 1.00 94.75 73 ASN A N 1
ATOM 606 C CA . ASN A 1 73 ? -7.201 -0.857 3.032 1.00 94.75 73 ASN A CA 1
ATOM 607 C C . ASN A 1 73 ? -8.296 -1.261 4.040 1.00 94.75 73 ASN A C 1
ATOM 609 O O . ASN A 1 73 ? -8.177 -2.298 4.687 1.00 94.75 73 ASN A O 1
ATOM 613 N N . LYS A 1 74 ? -9.411 -0.517 4.116 1.00 94.44 74 LYS A N 1
ATOM 614 C CA . LYS A 1 74 ? -10.563 -0.887 4.964 1.00 94.44 74 LYS A CA 1
ATOM 615 C C . LYS A 1 74 ? -11.161 -2.244 4.582 1.00 94.44 74 LYS A C 1
ATOM 617 O O . LYS A 1 74 ? -11.528 -3.009 5.474 1.00 94.44 74 LYS A O 1
ATOM 622 N N . TRP A 1 75 ? -11.254 -2.543 3.286 1.00 95.88 75 TRP A N 1
ATOM 623 C CA . TRP A 1 75 ? -11.727 -3.838 2.795 1.00 95.88 75 TRP A CA 1
ATOM 624 C C . TRP A 1 75 ? -10.795 -4.976 3.234 1.00 95.88 75 TRP A C 1
ATOM 626 O O . TRP A 1 75 ? -11.257 -5.922 3.869 1.00 95.88 75 TRP A O 1
ATOM 636 N N . ILE A 1 76 ? -9.482 -4.840 3.018 1.00 95.88 76 ILE A N 1
ATOM 637 C CA . ILE A 1 76 ? -8.473 -5.810 3.477 1.00 95.88 76 ILE A CA 1
ATOM 638 C C . ILE A 1 76 ? -8.571 -6.009 4.988 1.00 95.88 76 ILE A C 1
ATOM 640 O O . ILE A 1 76 ? -8.552 -7.140 5.475 1.00 95.88 76 ILE A O 1
ATOM 644 N N . VAL A 1 77 ? -8.692 -4.920 5.752 1.00 94.75 77 VAL A N 1
ATOM 645 C CA . VAL A 1 77 ? -8.782 -5.009 7.209 1.00 94.75 77 VAL A CA 1
ATOM 646 C C . VAL A 1 77 ? -10.006 -5.826 7.624 1.00 94.75 77 VAL A C 1
ATOM 648 O O . VAL A 1 77 ? -9.891 -6.735 8.446 1.00 94.75 77 VAL A O 1
ATOM 651 N N . ARG A 1 78 ? -11.168 -5.536 7.031 1.00 95.19 78 ARG A N 1
ATOM 652 C CA . ARG A 1 78 ? -12.433 -6.196 7.368 1.00 95.19 78 ARG A CA 1
ATOM 653 C C . ARG A 1 78 ? -12.465 -7.668 6.963 1.00 95.19 78 ARG A C 1
ATOM 655 O O . ARG A 1 78 ? -12.934 -8.484 7.749 1.00 95.19 78 ARG A O 1
ATOM 662 N N . TYR A 1 79 ? -11.986 -7.996 5.766 1.00 95.62 79 TYR A N 1
ATOM 663 C CA . TYR A 1 79 ? -12.201 -9.314 5.163 1.00 95.62 79 TYR A CA 1
ATOM 664 C C . TYR A 1 79 ? -10.987 -10.241 5.202 1.00 95.62 79 TYR A C 1
ATOM 666 O O . TYR A 1 79 ? -11.145 -11.440 5.005 1.00 95.62 79 TYR A O 1
ATOM 674 N N . MET A 1 80 ? -9.792 -9.727 5.491 1.00 94.56 80 MET A N 1
ATOM 675 C CA . MET A 1 80 ? -8.582 -10.544 5.603 1.00 94.56 80 MET A CA 1
ATOM 676 C C . MET A 1 80 ? -7.930 -10.403 6.973 1.00 94.56 80 MET A C 1
ATOM 678 O O . MET A 1 80 ? -7.764 -11.388 7.685 1.00 94.56 80 MET A O 1
ATOM 682 N N . TYR A 1 81 ? -7.585 -9.180 7.379 1.00 94.56 81 TYR A N 1
ATOM 683 C CA . TYR A 1 81 ? -6.792 -8.965 8.591 1.00 94.56 81 TYR A CA 1
ATOM 684 C C . TYR A 1 81 ? -7.513 -9.428 9.864 1.00 94.56 81 TYR A C 1
ATOM 686 O O . TYR A 1 81 ? -6.916 -10.128 10.682 1.00 94.56 81 TYR A O 1
ATOM 694 N N . ILE A 1 82 ? -8.785 -9.043 10.040 1.00 94.69 82 ILE A N 1
ATOM 695 C CA . ILE A 1 82 ? -9.579 -9.428 11.216 1.00 94.69 82 ILE A CA 1
ATOM 696 C C . ILE A 1 82 ? -9.782 -10.957 11.269 1.00 94.69 82 ILE A C 1
ATOM 698 O O . ILE A 1 82 ? -9.419 -11.540 12.294 1.00 94.69 82 ILE A O 1
ATOM 702 N N . PRO A 1 83 ? -10.250 -11.637 10.198 1.00 94.50 83 PRO A N 1
ATOM 703 C CA . PRO A 1 83 ? -10.388 -13.098 10.191 1.00 94.50 83 PRO A CA 1
ATOM 704 C C . PRO A 1 83 ? -9.092 -13.874 10.459 1.00 94.50 83 PRO A C 1
ATOM 706 O O . PRO A 1 83 ? -9.130 -14.941 11.063 1.00 94.50 83 PRO A O 1
ATOM 709 N N . LEU A 1 84 ? -7.932 -13.340 10.065 1.00 93.38 84 LEU A N 1
ATOM 710 C CA . LEU A 1 84 ? -6.628 -13.984 10.270 1.00 93.38 84 LEU A CA 1
ATOM 711 C C . LEU A 1 84 ? -6.071 -13.841 11.704 1.00 93.38 84 LEU A C 1
ATOM 713 O O . LEU A 1 84 ? -4.937 -14.237 11.971 1.00 93.38 84 LEU A O 1
ATOM 717 N N . GLY A 1 85 ? -6.844 -13.294 12.648 1.00 91.19 85 GLY A N 1
ATOM 718 C CA . GLY A 1 85 ? -6.433 -13.119 14.048 1.00 91.19 85 GLY A CA 1
ATOM 719 C C . GLY A 1 85 ? -5.915 -11.716 14.382 1.00 91.19 85 GLY A C 1
ATOM 720 O O . GLY A 1 85 ? -5.365 -11.496 15.463 1.00 91.19 85 GLY A O 1
ATOM 721 N N . GLY A 1 86 ? -6.084 -10.758 13.464 1.00 90.69 86 GLY A N 1
ATOM 722 C CA . GLY A 1 86 ? -5.900 -9.331 13.715 1.00 90.69 86 GLY A CA 1
ATOM 723 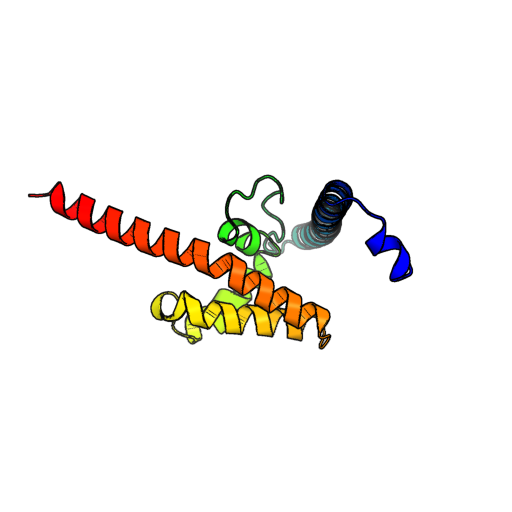C C . GLY A 1 86 ? -4.569 -8.967 14.377 1.00 90.69 86 GLY A C 1
ATOM 724 O O . GLY A 1 86 ? -3.486 -9.271 13.872 1.00 90.69 86 GLY A O 1
ATOM 725 N N . SER A 1 87 ? -4.647 -8.283 15.521 1.00 86.75 87 SER A N 1
ATOM 726 C CA . SER A 1 87 ? -3.480 -7.744 16.228 1.00 86.75 87 SER A CA 1
ATOM 727 C C . SER A 1 87 ? -2.556 -8.809 16.825 1.00 86.75 87 SER A C 1
ATOM 729 O O . SER A 1 87 ? -1.382 -8.510 17.037 1.00 86.75 87 SER A O 1
ATOM 731 N N . GLN A 1 88 ? -3.043 -10.033 17.051 1.00 87.50 88 GLN A N 1
ATOM 732 C CA . GLN A 1 88 ? -2.250 -11.124 17.630 1.00 87.50 88 GLN A CA 1
ATOM 733 C C . GLN A 1 88 ? -1.286 -11.747 16.614 1.00 87.50 88 GLN A C 1
ATOM 735 O O . GLN A 1 88 ? -0.233 -12.256 16.984 1.00 87.50 88 GLN A O 1
ATOM 740 N N . ARG A 1 89 ? -1.625 -11.687 15.319 1.00 90.75 89 ARG A N 1
ATOM 741 C CA . ARG A 1 89 ? -0.852 -12.295 14.223 1.00 90.75 89 ARG A CA 1
ATOM 742 C C . ARG A 1 89 ? -0.325 -11.263 13.225 1.00 90.75 89 ARG A C 1
ATOM 744 O O . ARG A 1 89 ? -0.144 -11.574 12.054 1.00 90.75 89 ARG A O 1
ATOM 751 N N . LYS A 1 90 ? -0.030 -10.037 13.682 1.00 88.25 90 LYS A N 1
ATOM 752 C CA . LYS A 1 90 ? 0.426 -8.910 12.835 1.00 88.25 90 LYS A CA 1
ATOM 753 C C . LYS A 1 90 ? 1.523 -9.284 11.839 1.00 88.25 90 LYS A C 1
ATOM 755 O O . LYS A 1 90 ? 1.398 -8.942 10.667 1.00 88.25 90 LYS A O 1
ATOM 760 N N . LEU A 1 91 ? 2.561 -9.985 12.300 1.00 89.06 91 LEU A N 1
ATOM 761 C CA . LEU A 1 91 ? 3.693 -10.374 11.457 1.00 89.06 91 LEU A CA 1
ATOM 762 C C . LEU A 1 91 ? 3.245 -11.295 10.317 1.00 89.06 91 LEU A C 1
ATOM 764 O O . LEU A 1 91 ? 3.500 -10.980 9.163 1.00 89.06 91 LEU A O 1
ATOM 768 N N . LEU A 1 92 ? 2.514 -12.374 10.620 1.00 91.56 92 LEU A N 1
ATOM 769 C CA . LEU A 1 92 ? 1.999 -13.306 9.608 1.00 91.56 92 LEU A CA 1
ATOM 770 C C . LEU A 1 92 ? 0.996 -12.634 8.663 1.00 91.56 92 LEU A C 1
ATOM 772 O O . LEU A 1 92 ? 1.058 -12.834 7.451 1.00 91.56 92 LEU A O 1
ATOM 776 N N . ASN A 1 93 ? 0.107 -11.801 9.206 1.00 94.12 93 ASN A N 1
ATOM 777 C CA . ASN A 1 93 ? -0.936 -11.140 8.429 1.00 94.12 93 ASN A CA 1
ATOM 778 C C . ASN A 1 93 ? -0.349 -10.251 7.333 1.00 94.12 93 ASN A C 1
ATOM 780 O O . ASN A 1 93 ? -0.905 -10.196 6.244 1.00 94.12 93 ASN A O 1
ATOM 784 N N . ILE A 1 94 ? 0.775 -9.583 7.590 1.00 93.44 94 ILE A N 1
ATOM 785 C CA . ILE A 1 94 ? 1.418 -8.704 6.607 1.00 93.44 94 ILE A CA 1
ATOM 786 C C . ILE A 1 94 ? 1.933 -9.492 5.408 1.00 93.44 94 ILE A C 1
ATOM 788 O O . ILE A 1 94 ? 1.657 -9.097 4.279 1.00 93.44 94 ILE A O 1
ATOM 792 N N . TRP A 1 95 ? 2.576 -10.640 5.623 1.00 95.00 95 TRP A N 1
ATOM 793 C CA . TRP A 1 95 ? 3.026 -11.497 4.522 1.00 95.00 95 TRP A CA 1
ATOM 794 C C . TRP A 1 95 ? 1.864 -11.980 3.651 1.00 95.00 95 TRP A C 1
ATOM 796 O O . TRP A 1 95 ? 1.937 -11.904 2.424 1.00 95.00 95 TRP A O 1
ATOM 806 N N . VAL A 1 96 ? 0.771 -12.426 4.275 1.00 95.50 96 VAL A N 1
ATOM 807 C CA . VAL A 1 96 ? -0.420 -12.903 3.554 1.00 95.50 96 VAL A CA 1
ATOM 808 C C . VAL A 1 96 ? -1.093 -11.762 2.789 1.00 95.50 96 VAL A C 1
ATOM 810 O O . VAL A 1 96 ? -1.401 -11.910 1.608 1.00 95.50 96 VAL A O 1
ATOM 813 N N . ILE A 1 97 ? -1.284 -10.610 3.435 1.00 95.62 97 ILE A N 1
ATOM 814 C CA . ILE A 1 97 ? -1.950 -9.446 2.841 1.00 95.62 97 ILE A CA 1
ATOM 815 C C . ILE A 1 97 ? -1.154 -8.906 1.653 1.00 95.62 97 ILE A C 1
ATOM 817 O O . ILE A 1 97 ? -1.728 -8.728 0.586 1.00 95.62 97 ILE A O 1
ATOM 821 N N . PHE A 1 98 ? 0.152 -8.669 1.792 1.00 94.75 98 PHE A N 1
ATOM 822 C CA . PHE A 1 98 ? 0.949 -8.124 0.688 1.00 94.75 98 PHE A CA 1
ATOM 823 C C . PHE A 1 98 ? 1.113 -9.121 -0.464 1.00 94.75 98 PHE A C 1
ATOM 825 O O . PHE A 1 98 ? 1.115 -8.707 -1.621 1.00 94.75 98 PHE A O 1
ATOM 832 N N . THR A 1 99 ? 1.168 -10.427 -0.178 1.00 95.50 99 THR A N 1
ATOM 833 C CA . THR A 1 99 ? 1.140 -11.459 -1.228 1.00 95.50 99 THR A CA 1
ATOM 834 C C . THR A 1 99 ? -0.180 -11.419 -1.997 1.00 95.50 99 THR A C 1
ATOM 836 O O . THR A 1 99 ? -0.174 -11.423 -3.225 1.00 95.50 99 THR A O 1
ATOM 839 N N . PHE A 1 100 ? -1.312 -11.308 -1.296 1.00 95.75 100 PHE A N 1
ATOM 840 C CA . PHE A 1 100 ? -2.611 -11.124 -1.942 1.00 95.75 100 PHE A CA 1
ATOM 841 C C . PHE A 1 100 ? -2.664 -9.836 -2.767 1.00 95.75 100 PHE A C 1
ATOM 843 O O . PHE A 1 100 ? -3.156 -9.872 -3.885 1.00 95.75 100 PHE A O 1
ATOM 850 N N . VAL A 1 101 ? -2.133 -8.717 -2.262 1.00 94.94 101 VAL A N 1
ATOM 851 C CA . VAL A 1 101 ? -2.088 -7.447 -3.008 1.00 94.94 101 VAL A CA 1
ATOM 852 C C . VAL A 1 101 ? -1.285 -7.587 -4.303 1.00 94.94 101 VAL A C 1
ATOM 854 O O . VAL A 1 101 ? -1.725 -7.082 -5.332 1.00 94.94 101 VAL A O 1
ATOM 857 N N . ALA A 1 102 ? -0.149 -8.294 -4.285 1.00 94.62 102 ALA A N 1
ATOM 858 C CA . ALA A 1 102 ? 0.615 -8.572 -5.502 1.00 94.62 102 ALA A CA 1
ATOM 859 C C . ALA A 1 102 ? -0.216 -9.375 -6.512 1.00 94.62 102 ALA A C 1
ATOM 861 O O . ALA A 1 102 ? -0.368 -8.943 -7.649 1.00 94.62 102 ALA A O 1
ATOM 862 N N . VAL A 1 103 ? -0.813 -10.486 -6.067 1.00 95.00 103 VAL A N 1
ATOM 863 C CA . VAL A 1 103 ? -1.639 -11.366 -6.911 1.00 95.00 103 VAL A CA 1
ATOM 864 C C . VAL A 1 103 ? -2.901 -10.662 -7.422 1.00 95.00 103 VAL A C 1
ATOM 866 O O . VAL A 1 103 ? -3.326 -10.910 -8.544 1.00 95.00 103 VAL A O 1
ATOM 869 N N . TRP A 1 104 ? -3.495 -9.774 -6.622 1.00 94.50 104 TRP A N 1
ATOM 870 C CA . TRP A 1 104 ? -4.667 -8.981 -7.000 1.00 94.50 104 TRP A CA 1
ATOM 871 C C . TRP A 1 104 ? -4.364 -7.992 -8.132 1.00 94.50 104 TRP A C 1
ATOM 873 O O . TRP A 1 104 ? -5.257 -7.673 -8.913 1.00 94.50 104 TRP A O 1
ATOM 883 N N . HIS A 1 105 ? -3.120 -7.517 -8.230 1.00 90.69 105 HIS A N 1
ATOM 884 C CA . HIS A 1 105 ? -2.684 -6.663 -9.328 1.00 90.69 105 HIS A CA 1
ATOM 885 C C . HIS A 1 105 ? -2.340 -7.464 -10.587 1.00 90.69 105 HIS A C 1
ATOM 887 O O . HIS A 1 105 ? -2.927 -7.196 -11.631 1.00 90.69 105 HIS A O 1
ATOM 893 N N . ASP A 1 106 ? -1.390 -8.401 -10.496 1.00 90.38 106 ASP A N 1
ATOM 894 C CA . ASP A 1 106 ? -1.016 -9.320 -11.580 1.00 90.38 106 ASP A CA 1
ATOM 895 C C . ASP A 1 106 ? -0.084 -10.433 -11.056 1.00 90.38 106 ASP A C 1
ATOM 897 O O . ASP A 1 106 ? 0.655 -10.241 -10.085 1.00 90.38 106 ASP A O 1
ATOM 901 N N . LEU A 1 107 ? -0.039 -11.586 -11.728 1.00 89.81 107 LEU A N 1
ATOM 902 C CA . LEU A 1 107 ? 0.870 -12.687 -11.390 1.00 89.81 107 LEU A CA 1
ATOM 903 C C . LEU A 1 107 ? 2.250 -12.499 -12.048 1.00 89.81 107 LEU A C 1
ATOM 905 O O . LEU A 1 107 ? 2.744 -13.357 -12.779 1.00 89.81 107 LEU A O 1
ATOM 909 N N . GLU A 1 108 ? 2.895 -11.364 -11.770 1.00 93.00 108 GLU A N 1
ATOM 910 C CA . GLU A 1 108 ? 4.263 -11.080 -12.212 1.00 93.00 108 GLU A CA 1
ATOM 911 C C . GLU A 1 108 ? 5.262 -11.234 -11.052 1.00 93.00 108 GLU A C 1
ATOM 913 O O . GLU A 1 108 ? 5.100 -10.661 -9.972 1.00 93.00 108 GLU A O 1
ATOM 918 N N . TRP A 1 109 ? 6.374 -11.938 -11.293 1.00 90.62 109 TRP A N 1
ATOM 919 C CA . TRP A 1 109 ? 7.450 -12.123 -10.307 1.00 90.62 109 TRP A CA 1
ATOM 920 C C . TRP A 1 109 ? 8.009 -10.812 -9.744 1.00 90.62 109 TRP A C 1
ATOM 922 O O . TRP A 1 109 ? 8.454 -10.771 -8.595 1.00 90.62 109 TRP A O 1
ATOM 932 N N . LYS A 1 110 ? 7.963 -9.729 -10.529 1.00 91.12 110 LYS A N 1
ATOM 933 C CA . LYS A 1 110 ? 8.396 -8.394 -10.096 1.00 91.12 110 LYS A CA 1
ATOM 934 C C . LYS A 1 110 ? 7.505 -7.848 -8.981 1.00 91.12 110 LYS A C 1
ATOM 936 O O . LYS A 1 110 ? 8.029 -7.327 -8.000 1.00 91.12 110 LYS A O 1
ATOM 941 N N . LEU A 1 111 ? 6.186 -8.010 -9.101 1.00 90.31 111 LEU A N 1
ATOM 942 C CA . LEU A 1 111 ? 5.220 -7.564 -8.095 1.00 90.31 111 LEU A CA 1
ATOM 943 C C . LEU A 1 111 ? 5.325 -8.398 -6.821 1.00 90.31 111 LEU A C 1
ATOM 945 O O . LEU A 1 111 ? 5.307 -7.843 -5.724 1.00 90.31 111 LEU A O 1
ATOM 949 N N . LEU A 1 112 ? 5.508 -9.713 -6.956 1.00 93.38 112 LEU A N 1
ATOM 950 C CA . LEU A 1 112 ? 5.682 -10.591 -5.801 1.00 93.38 112 LEU A CA 1
ATOM 951 C C . LEU A 1 112 ? 6.975 -10.272 -5.033 1.00 93.38 112 LEU A C 1
ATOM 953 O O . LEU A 1 112 ? 6.955 -10.125 -3.812 1.00 93.38 112 LEU A O 1
ATOM 957 N N . SER A 1 113 ? 8.082 -10.071 -5.757 1.00 93.38 113 SER A N 1
ATOM 958 C CA . SER A 1 113 ? 9.364 -9.650 -5.171 1.00 93.38 113 SER A CA 1
ATOM 959 C C . SER A 1 113 ? 9.245 -8.299 -4.463 1.00 93.38 113 SER A C 1
ATOM 961 O O . SER A 1 113 ? 9.740 -8.134 -3.350 1.00 93.38 113 SER A O 1
ATOM 963 N N . TRP A 1 114 ? 8.550 -7.340 -5.080 1.00 94.19 114 TRP A N 1
ATOM 964 C CA . TRP A 1 114 ? 8.278 -6.038 -4.476 1.00 94.19 114 TRP A CA 1
ATOM 965 C C . TRP A 1 114 ? 7.431 -6.152 -3.198 1.00 94.19 114 TRP A C 1
ATOM 967 O O . TRP A 1 114 ? 7.738 -5.497 -2.199 1.00 94.19 114 TRP A O 1
ATOM 977 N N . ALA A 1 115 ? 6.407 -7.008 -3.191 1.00 93.81 115 ALA A N 1
ATOM 978 C CA . ALA A 1 115 ? 5.550 -7.215 -2.029 1.00 93.81 115 ALA A CA 1
ATOM 979 C C . ALA A 1 115 ? 6.329 -7.802 -0.847 1.00 93.81 115 ALA A C 1
ATOM 981 O O . ALA A 1 115 ? 6.242 -7.287 0.265 1.00 93.81 115 ALA A O 1
ATOM 982 N N . TRP A 1 116 ? 7.152 -8.823 -1.084 1.00 94.81 116 TRP A N 1
ATOM 983 C CA . TRP A 1 116 ? 7.977 -9.424 -0.034 1.00 94.81 116 TRP A CA 1
ATOM 984 C C . TRP A 1 116 ? 9.070 -8.485 0.468 1.00 94.81 116 TRP A C 1
ATOM 986 O O . TRP A 1 116 ? 9.302 -8.410 1.673 1.00 94.81 116 TRP A O 1
ATOM 996 N N . LEU A 1 117 ? 9.690 -7.705 -0.422 1.00 94.69 117 LEU A N 1
ATOM 997 C CA . LEU A 1 117 ? 10.621 -6.656 -0.015 1.00 94.69 117 LEU A CA 1
ATOM 998 C C . LEU A 1 117 ? 9.923 -5.601 0.860 1.00 94.69 117 LEU A C 1
ATOM 1000 O O . LEU A 1 117 ? 10.463 -5.185 1.883 1.00 94.69 117 LEU A O 1
ATOM 1004 N N . THR A 1 118 ? 8.691 -5.225 0.516 1.00 93.00 118 THR A N 1
ATOM 1005 C CA . THR A 1 118 ? 7.871 -4.324 1.338 1.00 93.00 118 THR A CA 1
ATOM 1006 C C . THR A 1 118 ? 7.577 -4.929 2.714 1.00 93.00 118 THR A C 1
ATOM 1008 O O . THR A 1 118 ? 7.691 -4.228 3.720 1.00 93.00 118 THR A O 1
ATOM 1011 N N . CYS A 1 119 ? 7.269 -6.230 2.797 1.00 94.31 119 CYS A N 1
ATOM 1012 C CA . CYS A 1 119 ? 7.111 -6.922 4.080 1.00 94.31 119 CYS A CA 1
ATOM 1013 C C . CYS A 1 119 ? 8.384 -6.852 4.928 1.00 94.31 119 CYS A C 1
ATOM 1015 O O . CYS A 1 119 ? 8.300 -6.552 6.119 1.00 94.31 119 CYS A O 1
ATOM 1017 N N . LEU A 1 120 ? 9.555 -7.077 4.325 1.00 94.62 120 LEU A N 1
ATOM 1018 C CA . LEU A 1 120 ? 10.838 -6.995 5.026 1.00 94.62 120 LEU A CA 1
ATOM 1019 C C . LEU A 1 120 ? 11.090 -5.598 5.605 1.00 94.62 120 LEU A C 1
ATOM 1021 O O . LEU A 1 120 ? 11.543 -5.503 6.741 1.00 94.62 120 LEU A O 1
ATOM 1025 N N . PHE A 1 121 ? 10.741 -4.527 4.886 1.00 92.25 121 PHE A N 1
ATOM 1026 C CA . PHE A 1 121 ? 10.837 -3.160 5.416 1.00 92.25 121 PHE A CA 1
ATOM 1027 C C . PHE A 1 121 ? 9.806 -2.858 6.514 1.00 92.25 121 PHE A C 1
ATOM 1029 O O . PHE A 1 121 ? 10.090 -2.081 7.423 1.00 92.25 121 PHE A O 1
ATOM 1036 N N . PHE A 1 122 ? 8.636 -3.498 6.480 1.00 91.94 122 PHE A N 1
ATOM 1037 C CA . PHE A 1 122 ? 7.608 -3.352 7.515 1.00 91.94 122 PHE A CA 1
ATOM 1038 C C . PHE A 1 122 ? 7.979 -3.998 8.847 1.00 91.94 122 PHE A C 1
ATOM 1040 O O . PHE A 1 122 ? 7.607 -3.489 9.904 1.00 91.94 122 PHE A O 1
ATOM 1047 N N . VAL A 1 123 ? 8.670 -5.140 8.817 1.00 92.06 123 VAL A N 1
ATOM 1048 C CA . VAL A 1 123 ? 8.954 -5.933 10.022 1.00 92.06 123 VAL A CA 1
ATOM 1049 C C . VAL A 1 123 ? 9.694 -5.120 11.098 1.00 92.06 123 VAL A C 1
ATOM 1051 O O . VAL A 1 123 ? 9.199 -5.097 12.227 1.00 92.06 123 VAL A O 1
ATOM 1054 N N . PRO A 1 124 ? 10.800 -4.404 10.802 1.00 92.62 124 PRO A N 1
ATOM 1055 C CA . PRO A 1 124 ? 11.473 -3.556 11.783 1.00 92.62 124 PRO A CA 1
ATOM 1056 C C . PRO A 1 124 ? 10.543 -2.521 12.422 1.00 92.62 124 PRO A C 1
ATOM 1058 O O . PRO A 1 124 ? 10.538 -2.383 13.643 1.00 92.62 124 PRO A O 1
ATOM 1061 N N . GLU A 1 125 ? 9.708 -1.844 11.626 1.00 91.00 125 GLU A N 1
ATOM 1062 C CA . GLU A 1 125 ? 8.773 -0.833 12.133 1.00 91.00 125 GLU A CA 1
ATOM 1063 C C . GLU A 1 125 ? 7.778 -1.435 13.136 1.00 91.00 125 GLU A C 1
ATOM 1065 O O . GLU A 1 125 ? 7.519 -0.858 14.193 1.00 91.00 125 GLU A O 1
ATOM 1070 N N . LEU A 1 126 ? 7.252 -2.627 12.851 1.00 88.56 126 LEU A N 1
ATOM 1071 C CA . LEU A 1 126 ? 6.324 -3.318 13.749 1.00 88.56 126 LEU A CA 1
ATOM 1072 C C . LEU A 1 126 ? 6.992 -3.774 15.039 1.00 88.56 126 LEU A C 1
ATOM 1074 O O . LEU A 1 126 ? 6.372 -3.696 16.099 1.00 88.56 126 LEU A O 1
ATOM 1078 N N . LEU A 1 127 ? 8.226 -4.274 14.950 1.00 90.06 127 LEU A N 1
ATOM 1079 C CA . LEU A 1 127 ? 8.988 -4.713 16.115 1.00 90.06 127 LEU A CA 1
ATOM 1080 C C . LEU A 1 127 ? 9.285 -3.526 17.031 1.00 90.06 127 LEU A C 1
ATOM 1082 O O . LEU A 1 127 ? 9.035 -3.617 18.233 1.00 90.06 127 LEU A O 1
ATOM 1086 N N . VAL A 1 128 ? 9.715 -2.394 16.463 1.00 91.06 128 VAL A N 1
ATOM 1087 C CA . VAL A 1 128 ? 9.935 -1.148 17.209 1.00 91.06 128 VAL A CA 1
ATOM 1088 C C . VAL A 1 128 ? 8.635 -0.683 17.861 1.00 91.06 128 VAL A C 1
ATOM 1090 O O . VAL A 1 128 ? 8.611 -0.504 19.075 1.00 91.06 128 VAL A O 1
ATOM 1093 N N . LYS A 1 129 ? 7.532 -0.583 17.105 1.00 86.75 129 LYS A N 1
ATOM 1094 C CA . LYS A 1 129 ? 6.217 -0.196 17.649 1.00 86.75 129 LYS A CA 1
ATOM 1095 C C . LYS A 1 129 ? 5.746 -1.145 18.758 1.00 86.75 129 LYS A C 1
ATOM 1097 O O . LYS A 1 129 ? 5.174 -0.708 19.753 1.00 86.75 129 LYS A O 1
ATOM 1102 N N . SER A 1 130 ? 5.978 -2.450 18.620 1.00 85.25 130 SER A N 1
ATOM 1103 C CA . SER A 1 130 ? 5.622 -3.432 19.651 1.00 85.25 130 SER A CA 1
ATOM 1104 C C . SER A 1 130 ? 6.460 -3.257 20.920 1.00 85.25 130 SER A C 1
ATOM 1106 O O . SER A 1 130 ? 5.915 -3.319 22.022 1.00 85.25 130 SER A O 1
ATOM 1108 N N . ALA A 1 131 ? 7.764 -3.012 20.778 1.00 87.62 131 ALA A N 1
ATOM 1109 C CA . ALA A 1 131 ? 8.671 -2.795 21.899 1.00 87.62 131 ALA A CA 1
ATOM 1110 C C . ALA A 1 131 ? 8.369 -1.481 22.638 1.00 87.62 131 ALA A C 1
ATOM 1112 O O . ALA A 1 131 ? 8.299 -1.474 23.867 1.00 87.62 131 ALA A O 1
ATOM 1113 N N . THR A 1 132 ? 8.115 -0.386 21.911 1.00 87.00 132 THR A N 1
ATOM 1114 C CA . THR A 1 132 ? 7.755 0.907 22.515 1.00 87.00 132 THR A CA 1
ATOM 1115 C C . THR A 1 132 ? 6.435 0.825 23.271 1.00 87.00 132 THR A C 1
ATOM 1117 O O . THR A 1 132 ? 6.339 1.344 24.380 1.00 87.00 132 THR A O 1
ATOM 1120 N N . ASN A 1 133 ? 5.439 0.119 22.726 1.00 83.94 133 ASN A N 1
ATOM 1121 C CA . ASN A 1 133 ? 4.157 -0.080 23.404 1.00 83.94 133 ASN A CA 1
ATOM 1122 C C . ASN A 1 133 ? 4.329 -0.880 24.704 1.00 83.94 133 ASN A C 1
ATOM 1124 O O . ASN A 1 133 ? 3.768 -0.509 25.732 1.00 83.94 133 ASN A O 1
ATOM 1128 N N . ALA A 1 134 ? 5.140 -1.943 24.692 1.00 82.31 134 ALA A N 1
ATOM 1129 C CA . ALA A 1 134 ? 5.440 -2.713 25.900 1.00 82.31 134 ALA A CA 1
ATOM 1130 C C . ALA A 1 134 ? 6.157 -1.860 26.964 1.00 82.31 134 ALA A C 1
ATOM 1132 O O . ALA A 1 134 ? 5.845 -1.952 28.153 1.00 82.31 134 ALA A O 1
ATOM 1133 N N . PHE A 1 135 ? 7.078 -0.991 26.537 1.00 82.00 135 PHE A N 1
ATOM 1134 C CA . PHE A 1 135 ? 7.780 -0.069 27.427 1.00 82.00 135 PHE A CA 1
ATOM 1135 C C . PHE A 1 135 ? 6.842 0.977 28.046 1.00 82.00 135 PHE A C 1
ATOM 1137 O O . PHE A 1 135 ? 6.879 1.188 29.257 1.00 82.00 135 PHE A O 1
ATOM 1144 N N . GLN A 1 136 ? 5.960 1.589 27.248 1.00 81.50 136 GLN A N 1
ATOM 1145 C CA . GLN A 1 136 ? 4.968 2.556 27.734 1.00 81.50 136 GLN A CA 1
ATOM 1146 C C . GLN A 1 136 ? 4.014 1.937 28.757 1.00 81.50 136 GLN A C 1
ATOM 1148 O O . GLN A 1 136 ? 3.756 2.539 29.796 1.00 81.50 136 GLN A O 1
ATOM 1153 N N . VAL A 1 137 ? 3.539 0.714 28.503 1.00 78.25 137 VAL A N 1
ATOM 1154 C CA . VAL A 1 137 ? 2.680 -0.020 29.441 1.00 78.25 137 VAL A CA 1
ATOM 1155 C C . VAL A 1 137 ? 3.408 -0.252 30.768 1.00 78.25 137 VAL A C 1
ATOM 1157 O O . VAL A 1 137 ? 2.867 0.052 31.828 1.00 78.25 137 VAL A O 1
ATOM 1160 N N . LYS A 1 138 ? 4.667 -0.706 30.732 1.00 77.75 138 LYS A N 1
ATOM 1161 C CA . LYS A 1 138 ? 5.478 -0.895 31.945 1.00 77.75 138 LYS A CA 1
ATOM 1162 C C . LYS A 1 138 ? 5.712 0.417 32.705 1.00 77.75 138 LYS A C 1
ATOM 1164 O O . LYS A 1 138 ? 5.617 0.435 33.930 1.00 77.75 138 LYS A O 1
ATOM 1169 N N . SER A 1 139 ? 5.994 1.507 31.993 1.00 77.31 139 SER A N 1
ATOM 1170 C CA . SER A 1 139 ? 6.174 2.834 32.589 1.00 77.31 139 SER A CA 1
ATOM 1171 C C . SER A 1 139 ? 4.895 3.341 33.258 1.00 77.31 139 SER A C 1
ATOM 1173 O O . SER A 1 139 ? 4.979 3.871 34.360 1.00 77.31 139 SER A O 1
ATOM 1175 N N . MET A 1 140 ? 3.723 3.130 32.650 1.00 76.06 140 MET A N 1
ATOM 1176 C CA . MET A 1 140 ? 2.436 3.486 33.252 1.00 76.06 140 MET A CA 1
ATOM 1177 C C . MET A 1 140 ? 2.205 2.731 34.566 1.00 76.06 140 MET A C 1
ATOM 1179 O O . MET A 1 140 ? 1.773 3.330 35.547 1.00 76.06 140 MET A O 1
ATOM 1183 N N . PHE A 1 141 ? 2.514 1.433 34.619 1.00 77.75 141 PHE A N 1
ATOM 1184 C CA . PHE A 1 141 ? 2.392 0.673 35.864 1.00 77.75 141 PHE A CA 1
ATOM 1185 C C . PHE A 1 141 ? 3.371 1.155 36.938 1.00 77.75 141 PHE A C 1
ATOM 1187 O O . PHE A 1 141 ? 2.992 1.212 38.096 1.00 77.75 141 PHE A O 1
ATOM 1194 N N . SER A 1 142 ? 4.585 1.576 36.572 1.00 70.31 142 SER A N 1
ATOM 1195 C CA . SER A 1 142 ? 5.581 2.077 37.532 1.00 70.31 142 SER A CA 1
ATOM 1196 C C . SER A 1 142 ? 5.266 3.453 38.136 1.00 70.31 142 SER A C 1
ATOM 1198 O O . SER A 1 142 ? 5.890 3.800 39.129 1.00 70.31 142 SER A O 1
ATOM 1200 N N . ILE A 1 143 ? 4.375 4.248 37.533 1.00 70.31 143 ILE A N 1
ATOM 1201 C CA . ILE A 1 143 ? 3.980 5.584 38.033 1.00 70.31 143 ILE A CA 1
ATOM 1202 C C . ILE A 1 143 ? 2.770 5.495 38.984 1.00 70.31 143 ILE A C 1
ATOM 1204 O O . ILE A 1 143 ? 2.509 6.422 39.742 1.00 70.31 143 ILE A O 1
ATOM 1208 N N . ASN A 1 144 ? 2.023 4.386 38.947 1.00 60.62 144 ASN A N 1
ATOM 1209 C CA . ASN A 1 144 ? 0.805 4.185 39.740 1.00 60.62 144 ASN A CA 1
ATOM 1210 C C . ASN A 1 144 ? 1.034 3.393 41.050 1.00 60.62 144 ASN A C 1
ATOM 1212 O O . ASN A 1 144 ? 0.059 2.965 41.668 1.00 60.62 144 ASN A O 1
ATOM 1216 N N . TYR A 1 145 ? 2.292 3.204 41.464 1.00 52.34 145 TYR A N 1
ATOM 1217 C CA . TYR A 1 145 ? 2.712 2.675 42.771 1.00 52.34 145 TYR A CA 1
ATOM 1218 C C . TYR A 1 145 ? 3.676 3.664 43.425 1.00 52.34 145 TYR A C 1
ATOM 1220 O O . TYR A 1 145 ? 3.682 3.722 44.673 1.00 52.34 145 TYR A O 1
#

InterPro domains:
  IPR004299 Membrane bound O-acyl transferase, MBOAT [PF03062] (21-141)
  IPR051085 Membrane-bound O-acyltransferase [PTHR13285] (3-142)

Sequence (145 aa):
MTSASWKMLSPMDIFIIGYGVINFMWLKFFLIWRFFRFCSLIAGIEAPENMPKCVNNCHDLESFWKSWHASFNKWIVRYMYIPLGGSQRKLLNIWVIFTFVAVWHDLEWKLLSWAWLTCLFFVPELLVKSATNAFQVKSMFSINY

Secondary structure (DSSP, 8-state):
--TTGGGGS-HHHHHHHHHHHHHHHHHHHHHHHHHHHHHHHHTT--PPPS--S-GGG--SHHHHHHHTTHHHHHHHIIIIITTTTGGGGHHHHHHHHHHHHHHHH---HHHHHHHHHHHHHHHHHHHHHHHHHHHHHHHHHHH--

Foldseek 3Di:
DDPVVVVPDDPVRVVVVVVVVVQVVLVVVQVVQVVVCVVCVVVVHRDDRQQPDRCVPDPDVVSVVCRHGVVVVVVCCVPQQVVVPHPVCVLVSQLVSLCVVLVVVHPDPVSNVVSVVVSVVVPVVVVVVVVVVVVVVVVVVVVVD

pLDDT: mean 89.83, std 9.03, range [47.59, 97.44]

Radius of gyration: 19.1 Å; chains: 1; bounding box: 51×29×65 Å